Protein AF-C8RZW0-F1 (afdb_monomer_lite)

Foldseek 3Di:
DDPPDPDPDPQQFQKWWDDPRDIDDRDHLVVLLVCLLVVVADQQIWMDGPPDPDTDRCCVDPNVVSNVVRDDDPDDD

Radius of gyration: 15.56 Å; chains: 1; bounding box: 38×44×35 Å

Organism: NCBI:txid371731

Structure (mmCIF, N/CA/C/O backbone):
data_AF-C8RZW0-F1
#
_entry.id   AF-C8RZW0-F1
#
loop_
_atom_site.group_PDB
_atom_site.id
_atom_site.type_symbol
_atom_site.label_atom_id
_atom_site.label_alt_id
_atom_site.label_comp_id
_atom_site.label_asym_id
_atom_site.label_entity_id
_atom_site.label_seq_id
_atom_site.pdbx_PDB_ins_code
_atom_site.Cartn_x
_atom_site.Cartn_y
_atom_site.Cartn_z
_atom_site.occupancy
_atom_site.B_iso_or_equiv
_atom_site.auth_seq_id
_atom_site.auth_comp_id
_atom_site.auth_asym_id
_atom_site.auth_atom_id
_atom_site.pdbx_PDB_model_num
ATOM 1 N N . HIS A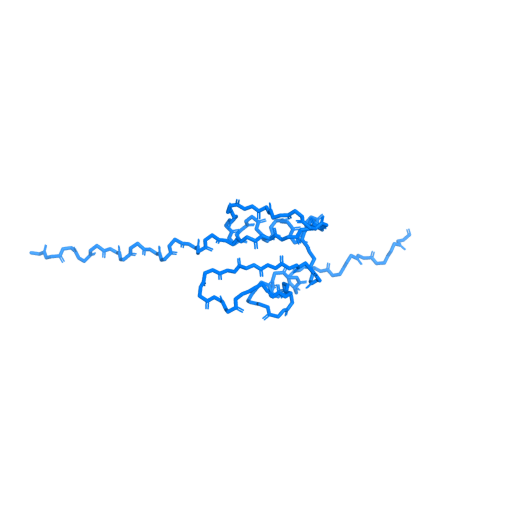 1 1 ? -25.251 36.038 9.291 1.00 47.03 1 HIS A N 1
ATOM 2 C CA . HIS A 1 1 ? -24.664 35.231 8.196 1.00 47.03 1 HIS A CA 1
ATOM 3 C C . HIS A 1 1 ? -23.775 34.116 8.756 1.00 47.03 1 HIS A C 1
ATOM 5 O O . HIS A 1 1 ? -22.629 34.371 9.108 1.00 47.03 1 HIS A O 1
ATOM 11 N N . ARG A 1 2 ? -24.289 32.883 8.899 1.00 53.09 2 ARG A N 1
ATOM 12 C CA . ARG A 1 2 ? -23.474 31.725 9.313 1.00 53.09 2 ARG A CA 1
ATOM 13 C C . ARG A 1 2 ? -22.665 31.252 8.104 1.00 53.09 2 ARG A C 1
ATOM 15 O O . ARG A 1 2 ? -23.219 30.598 7.225 1.00 53.09 2 ARG A O 1
ATOM 22 N N . ARG A 1 3 ? -21.374 31.599 8.040 1.00 56.09 3 ARG A N 1
ATOM 23 C CA . ARG A 1 3 ? -20.442 30.954 7.106 1.00 56.09 3 ARG A CA 1
ATOM 24 C C . ARG A 1 3 ? -20.430 29.474 7.474 1.00 56.09 3 ARG A C 1
ATOM 26 O O . ARG A 1 3 ? -19.894 29.113 8.519 1.00 56.09 3 ARG A O 1
ATOM 33 N N . ARG A 1 4 ? -21.088 28.632 6.672 1.00 55.16 4 ARG A N 1
ATOM 34 C CA . ARG A 1 4 ? -20.911 27.182 6.752 1.00 55.16 4 ARG A CA 1
ATOM 35 C C . ARG A 1 4 ? -19.415 26.964 6.559 1.00 55.16 4 ARG A C 1
ATOM 37 O O . ARG A 1 4 ? -18.914 27.189 5.460 1.00 55.16 4 ARG A O 1
ATOM 44 N N . ARG A 1 5 ? -18.683 26.661 7.639 1.00 58.44 5 ARG A N 1
ATOM 45 C CA . ARG A 1 5 ? -17.305 26.185 7.508 1.00 58.44 5 ARG A CA 1
ATOM 46 C C . ARG A 1 5 ? -17.384 25.031 6.507 1.00 58.44 5 ARG A C 1
ATOM 48 O O . ARG A 1 5 ? -18.247 24.170 6.707 1.00 58.44 5 ARG A O 1
ATOM 55 N N . PRO A 1 6 ? -16.585 25.023 5.428 1.00 54.31 6 PRO A N 1
ATOM 56 C CA . PRO A 1 6 ? -16.468 23.809 4.644 1.00 54.31 6 PRO A CA 1
ATOM 57 C C . PRO A 1 6 ? -16.094 22.723 5.648 1.00 54.31 6 PRO A C 1
ATOM 59 O O . PRO A 1 6 ? -15.183 22.933 6.456 1.00 54.31 6 PRO A O 1
ATOM 62 N N . LEU A 1 7 ? -16.875 21.638 5.693 1.0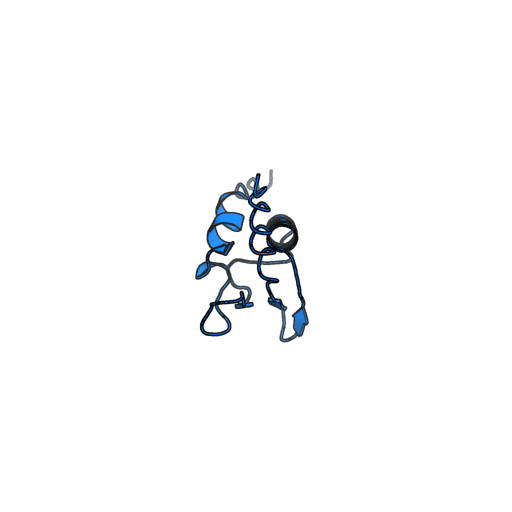0 45.88 7 LEU A N 1
ATOM 63 C CA . LEU A 1 7 ? -16.504 20.480 6.495 1.00 45.88 7 LEU A CA 1
ATOM 64 C C . LEU A 1 7 ? -15.040 20.200 6.143 1.00 45.88 7 LEU A C 1
ATOM 66 O O . LEU A 1 7 ? -14.737 20.158 4.942 1.00 45.88 7 LEU A O 1
ATOM 70 N N . PRO A 1 8 ? -14.120 20.125 7.125 1.00 54.69 8 PRO A N 1
ATOM 71 C CA . PRO A 1 8 ? -12.779 19.661 6.829 1.00 54.69 8 PRO A CA 1
ATOM 72 C C . PRO A 1 8 ? -12.987 18.362 6.063 1.00 54.69 8 PRO A C 1
ATOM 74 O O . PRO A 1 8 ? -13.684 17.469 6.552 1.00 54.69 8 PRO A O 1
ATOM 77 N N . ARG A 1 9 ? -12.510 18.327 4.809 1.00 52.91 9 ARG A N 1
ATOM 78 C CA . ARG A 1 9 ? -12.487 17.101 4.005 1.00 52.91 9 ARG A CA 1
ATOM 79 C C . ARG A 1 9 ? -12.035 16.011 4.972 1.00 52.91 9 ARG A C 1
ATOM 81 O O . ARG A 1 9 ? -11.078 16.313 5.694 1.00 52.91 9 ARG A O 1
ATOM 88 N N . PRO A 1 10 ? -12.712 14.849 5.072 1.00 53.31 10 PRO A N 1
ATOM 89 C CA . PRO A 1 10 ? -12.212 13.763 5.902 1.00 53.31 10 PRO A CA 1
ATOM 90 C C . PRO A 1 10 ? -10.723 13.678 5.604 1.00 53.31 10 PRO A C 1
ATOM 92 O O . PRO A 1 10 ? -10.358 13.508 4.439 1.00 53.31 10 PRO A O 1
ATOM 95 N N . LEU A 1 11 ? -9.884 14.006 6.594 1.00 54.81 11 LEU A N 1
ATOM 96 C CA . LEU A 1 11 ? -8.440 13.912 6.438 1.00 54.81 11 LEU A CA 1
ATOM 97 C C . LEU A 1 11 ? -8.259 12.480 5.973 1.00 54.81 11 LEU A C 1
ATOM 99 O O . LEU A 1 11 ? -8.703 11.589 6.701 1.00 54.81 11 LEU A O 1
ATOM 103 N N . ALA A 1 12 ? -7.808 12.293 4.725 1.00 54.47 12 ALA A N 1
ATOM 104 C CA . ALA A 1 12 ? -7.717 10.982 4.098 1.00 54.47 12 ALA A CA 1
ATOM 105 C C . ALA A 1 12 ? -7.186 10.031 5.161 1.00 54.47 12 ALA A C 1
ATOM 107 O O . ALA A 1 12 ? -6.135 10.304 5.747 1.00 54.47 12 ALA A O 1
ATOM 108 N N . SER A 1 13 ? -8.014 9.061 5.553 1.00 59.16 13 SER A N 1
ATOM 109 C CA . SER A 1 13 ? -7.741 8.341 6.787 1.00 59.16 13 SER A CA 1
ATOM 110 C C . SER A 1 13 ? -6.387 7.668 6.632 1.00 59.16 13 SER A C 1
ATOM 112 O O . SER A 1 13 ? -6.193 6.971 5.635 1.00 59.16 13 SER A O 1
ATOM 114 N N . PRO A 1 14 ? -5.438 7.915 7.545 1.00 65.88 14 PRO A N 1
ATOM 115 C CA . PRO A 1 14 ? -4.083 7.453 7.344 1.00 65.88 14 PRO A CA 1
ATOM 116 C C . PRO A 1 14 ? -4.064 5.930 7.193 1.00 65.88 14 PRO A C 1
ATOM 118 O O . PRO A 1 14 ? -4.532 5.207 8.073 1.00 65.88 14 PRO A O 1
ATOM 121 N N . GLY A 1 15 ? -3.547 5.449 6.066 1.00 71.56 15 GLY A N 1
ATOM 122 C CA . GLY A 1 15 ? -3.395 4.028 5.795 1.00 71.56 15 GLY A CA 1
ATOM 123 C C . GLY A 1 15 ? -2.110 3.490 6.418 1.00 71.56 15 GLY A C 1
ATOM 124 O O . GLY A 1 15 ? -1.079 4.165 6.466 1.00 71.56 15 GLY A O 1
ATOM 125 N N . MET A 1 16 ? -2.156 2.256 6.898 1.00 78.69 16 MET A N 1
ATOM 126 C CA . MET A 1 16 ? -0.986 1.502 7.339 1.00 78.69 16 MET A CA 1
ATOM 127 C C . MET A 1 16 ? -0.738 0.371 6.347 1.00 78.69 16 MET A C 1
ATOM 129 O O . MET A 1 16 ? -1.675 -0.224 5.823 1.00 78.69 16 MET A O 1
ATOM 133 N N . TRP A 1 17 ? 0.524 0.048 6.089 1.00 81.00 17 TRP A N 1
ATOM 134 C CA . TRP A 1 17 ? 0.889 -1.072 5.226 1.00 81.00 17 TRP A CA 1
ATOM 135 C C . TRP A 1 17 ? 1.926 -1.962 5.904 1.00 81.00 17 TRP A C 1
ATOM 137 O O . TRP A 1 17 ? 2.722 -1.504 6.721 1.00 81.00 17 TRP A O 1
ATOM 147 N N . ARG A 1 18 ? 1.903 -3.255 5.592 1.00 79.44 18 ARG A N 1
ATOM 148 C CA . ARG A 1 18 ? 2.824 -4.264 6.110 1.00 79.44 18 ARG A CA 1
ATOM 149 C C . ARG A 1 18 ? 3.607 -4.889 4.964 1.00 79.44 18 ARG A C 1
ATOM 151 O O . ARG A 1 18 ? 3.022 -5.462 4.046 1.00 79.44 18 ARG A O 1
ATOM 158 N N . LYS A 1 19 ? 4.937 -4.849 5.071 1.00 76.50 19 LYS A N 1
ATOM 159 C CA . LYS A 1 19 ? 5.867 -5.571 4.188 1.00 76.50 19 LYS A CA 1
ATOM 160 C C . LYS A 1 19 ? 6.837 -6.369 5.041 1.00 76.50 19 LYS A C 1
ATOM 162 O O . LYS A 1 19 ? 7.433 -5.820 5.963 1.00 76.50 19 LYS A O 1
ATOM 167 N N . ASN A 1 20 ? 6.977 -7.661 4.747 1.00 70.75 20 ASN A N 1
ATOM 168 C CA . ASN A 1 20 ? 7.887 -8.569 5.458 1.00 70.75 20 ASN A CA 1
ATOM 169 C C . ASN A 1 20 ? 7.694 -8.558 6.989 1.00 70.75 20 ASN A C 1
ATOM 171 O O . ASN A 1 20 ? 8.657 -8.559 7.746 1.00 70.75 20 ASN A O 1
ATOM 175 N N . GLY A 1 21 ? 6.444 -8.477 7.456 1.00 73.69 21 GLY A N 1
ATOM 176 C CA . GLY A 1 21 ? 6.118 -8.465 8.887 1.00 73.69 21 GLY A CA 1
ATOM 177 C C . GLY A 1 21 ? 6.273 -7.110 9.593 1.00 73.69 21 GLY A C 1
ATOM 178 O O . GLY A 1 21 ? 5.792 -6.973 10.717 1.00 73.69 21 GLY A O 1
ATOM 179 N N . ALA A 1 22 ? 6.848 -6.094 8.943 1.00 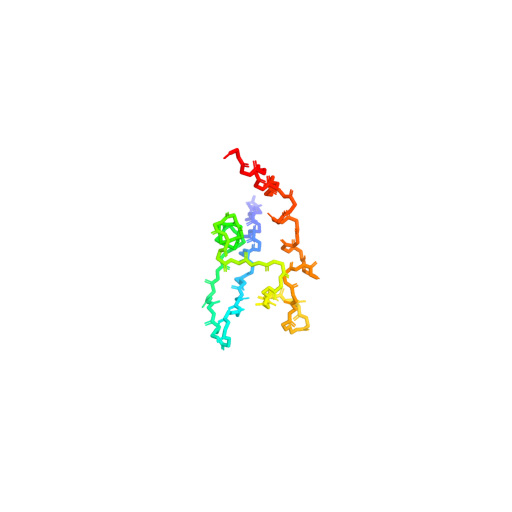79.25 22 ALA A N 1
ATOM 180 C CA . ALA A 1 22 ? 6.970 -4.749 9.498 1.00 79.25 22 ALA A CA 1
ATOM 181 C C . ALA A 1 22 ? 5.790 -3.864 9.078 1.00 79.25 22 ALA A C 1
ATOM 183 O O . ALA A 1 22 ? 5.543 -3.678 7.885 1.00 79.25 22 ALA A O 1
ATOM 184 N N . THR A 1 23 ? 5.084 -3.296 10.058 1.00 80.62 23 THR A N 1
ATOM 185 C CA . THR A 1 23 ? 4.091 -2.243 9.818 1.00 80.62 23 THR A CA 1
ATOM 186 C C . THR A 1 23 ? 4.796 -0.920 9.565 1.00 80.62 23 THR A C 1
ATOM 188 O O . THR A 1 23 ? 5.683 -0.518 10.314 1.00 80.62 23 THR A O 1
ATOM 191 N N . LYS A 1 24 ? 4.370 -0.221 8.526 1.00 78.25 24 LYS A N 1
ATOM 192 C CA . LYS A 1 24 ? 4.837 1.097 8.131 1.00 78.25 24 LYS A CA 1
ATOM 193 C C . LYS A 1 24 ? 3.596 1.991 8.028 1.00 78.25 24 LYS A C 1
ATOM 195 O O . LYS A 1 24 ? 2.601 1.608 7.413 1.00 78.25 24 LYS A O 1
ATOM 200 N N . GLY A 1 25 ? 3.650 3.183 8.606 1.00 71.00 25 GLY A N 1
ATOM 201 C CA . GLY A 1 25 ? 2.572 4.172 8.528 1.00 71.00 25 GLY A CA 1
ATOM 202 C C . GLY A 1 25 ? 2.502 5.029 9.785 1.00 71.00 25 GLY A C 1
ATOM 203 O O . GLY A 1 25 ? 3.227 4.744 10.743 1.00 71.00 25 GLY A O 1
ATOM 204 N N . PRO A 1 26 ? 1.655 6.068 9.801 1.00 78.19 26 PRO A N 1
ATOM 205 C CA . PRO A 1 26 ? 0.579 6.374 8.846 1.00 78.19 26 PRO A CA 1
ATOM 206 C C . PRO A 1 26 ? 1.039 6.981 7.504 1.00 78.19 26 PRO A C 1
ATOM 208 O O . PRO A 1 26 ? 1.901 7.852 7.491 1.00 78.19 26 PRO A O 1
ATOM 211 N N . PHE A 1 27 ? 0.438 6.557 6.389 1.00 80.12 27 PHE A N 1
ATOM 212 C CA . PHE A 1 27 ? 0.632 7.132 5.049 1.00 80.12 27 PHE A CA 1
ATOM 213 C C . PHE A 1 27 ? -0.667 7.725 4.505 1.00 80.12 27 PHE A C 1
ATOM 215 O O . PHE A 1 27 ? -1.754 7.222 4.793 1.00 80.12 27 PHE A O 1
ATOM 222 N N . SER A 1 28 ? -0.559 8.765 3.682 1.00 81.50 28 SER A N 1
ATOM 223 C CA . SER A 1 28 ? -1.702 9.306 2.941 1.00 81.50 28 SER A CA 1
ATOM 224 C C . SER A 1 28 ? -2.032 8.418 1.735 1.00 81.50 28 SER A C 1
ATOM 226 O O . SER A 1 28 ? -1.184 7.660 1.265 1.00 81.50 28 SER A O 1
ATOM 228 N N . GLU A 1 29 ? -3.229 8.557 1.159 1.00 77.69 29 GLU A N 1
ATOM 229 C CA . GLU A 1 29 ? -3.593 7.855 -0.086 1.00 77.69 29 GLU A CA 1
ATOM 230 C C . GLU A 1 29 ? -2.603 8.155 -1.228 1.00 77.69 29 GLU A C 1
ATOM 232 O O . GLU A 1 29 ? -2.190 7.249 -1.947 1.00 77.69 29 GLU A O 1
ATOM 237 N N . THR A 1 30 ? -2.131 9.402 -1.333 1.00 80.94 30 THR A N 1
ATOM 238 C CA . THR A 1 30 ? -1.115 9.812 -2.316 1.00 80.94 30 THR A CA 1
ATOM 239 C C . THR A 1 30 ? 0.239 9.136 -2.089 1.00 80.94 30 THR A C 1
ATOM 241 O O . THR A 1 30 ? 0.887 8.730 -3.051 1.00 80.94 30 THR A O 1
ATOM 244 N N . ASP A 1 31 ? 0.669 8.979 -0.833 1.00 84.62 31 ASP A N 1
ATOM 245 C CA . ASP A 1 31 ? 1.915 8.277 -0.505 1.00 84.62 31 ASP A CA 1
ATOM 246 C C . ASP A 1 31 ? 1.806 6.788 -0.849 1.00 84.62 31 ASP A C 1
ATOM 248 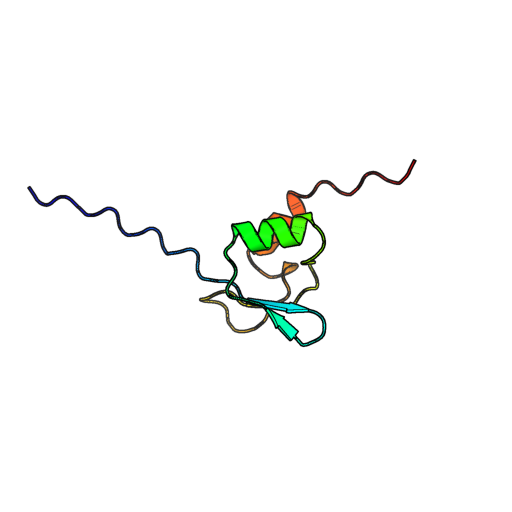O O . ASP A 1 31 ? 2.731 6.203 -1.410 1.00 84.62 31 ASP A O 1
ATOM 252 N N . LEU A 1 32 ? 0.655 6.172 -0.563 1.00 84.00 32 LEU A N 1
ATOM 253 C CA . LEU A 1 32 ? 0.374 4.788 -0.944 1.00 84.00 32 LEU A CA 1
ATOM 254 C C . LEU A 1 32 ? 0.346 4.620 -2.468 1.00 84.00 32 LEU A C 1
ATOM 256 O O . LEU A 1 32 ? 0.874 3.631 -2.970 1.00 84.00 32 LEU A O 1
ATOM 260 N N . ALA A 1 33 ? -0.188 5.597 -3.204 1.00 81.50 33 ALA A N 1
ATOM 261 C CA . ALA A 1 33 ? -0.145 5.622 -4.664 1.00 81.50 33 ALA A CA 1
ATOM 262 C C . ALA A 1 33 ? 1.292 5.732 -5.196 1.00 81.50 33 ALA A C 1
ATOM 264 O O . ALA A 1 33 ? 1.670 4.988 -6.099 1.00 81.50 33 ALA A O 1
ATOM 265 N N . ALA A 1 34 ? 2.127 6.590 -4.602 1.00 83.50 34 ALA A N 1
ATOM 266 C CA . ALA A 1 34 ? 3.544 6.697 -4.951 1.00 83.50 34 ALA A CA 1
ATOM 267 C C . ALA A 1 34 ? 4.320 5.403 -4.627 1.00 83.50 34 ALA A C 1
ATOM 269 O O . ALA A 1 34 ? 5.173 4.962 -5.402 1.00 83.50 34 ALA A O 1
ATOM 270 N N . LEU A 1 35 ? 4.002 4.745 -3.508 1.00 83.81 35 LEU A N 1
ATOM 271 C CA . LEU A 1 35 ? 4.558 3.438 -3.153 1.00 83.81 35 LEU A CA 1
ATOM 272 C C . LEU A 1 35 ? 4.098 2.338 -4.117 1.00 83.81 35 LEU A C 1
ATOM 274 O O . LEU A 1 35 ? 4.900 1.474 -4.461 1.00 83.81 35 LEU A O 1
ATOM 278 N N . ALA A 1 36 ? 2.842 2.364 -4.565 1.00 84.00 36 ALA A N 1
ATOM 279 C CA . ALA A 1 36 ? 2.325 1.434 -5.566 1.00 84.00 36 ALA A CA 1
ATOM 280 C C . ALA A 1 36 ? 3.026 1.625 -6.919 1.00 84.00 36 ALA A C 1
ATOM 282 O O . ALA A 1 36 ? 3.490 0.654 -7.513 1.00 84.00 36 ALA A O 1
ATOM 283 N N . ALA A 1 37 ? 3.186 2.875 -7.360 1.00 81.25 37 ALA A N 1
ATOM 284 C CA . ALA A 1 37 ? 3.860 3.213 -8.611 1.00 81.25 37 ALA A CA 1
ATOM 285 C C . ALA A 1 37 ? 5.362 2.877 -8.594 1.00 81.25 37 ALA A C 1
ATOM 287 O O . ALA A 1 37 ? 5.909 2.446 -9.604 1.00 81.25 37 ALA A O 1
ATOM 288 N N . SER A 1 38 ? 6.032 3.030 -7.447 1.00 80.94 38 SER A N 1
ATOM 289 C CA . SER A 1 38 ? 7.452 2.673 -7.282 1.00 80.94 38 SER A CA 1
ATOM 290 C C . SER A 1 38 ? 7.701 1.179 -7.023 1.00 80.94 38 SER A C 1
ATOM 292 O O . SER A 1 38 ? 8.853 0.765 -6.909 1.00 80.94 38 SER A O 1
ATOM 294 N N . GLY A 1 39 ? 6.651 0.356 -6.890 1.00 80.81 39 GLY A N 1
ATOM 295 C CA . GLY A 1 39 ? 6.758 -1.066 -6.530 1.00 80.81 39 GLY A CA 1
ATOM 296 C C . GLY A 1 39 ? 7.091 -1.327 -5.051 1.00 80.81 39 GLY A C 1
ATOM 297 O O . GLY A 1 39 ? 7.315 -2.470 -4.638 1.00 80.81 39 GLY A O 1
ATOM 298 N N . GLY A 1 40 ? 7.112 -0.282 -4.220 1.00 81.31 40 GLY A N 1
ATOM 299 C CA . GLY A 1 40 ? 7.231 -0.393 -2.768 1.00 81.31 40 GLY A CA 1
ATOM 300 C C . GLY A 1 40 ? 6.048 -1.147 -2.158 1.00 81.31 40 GLY A C 1
ATOM 301 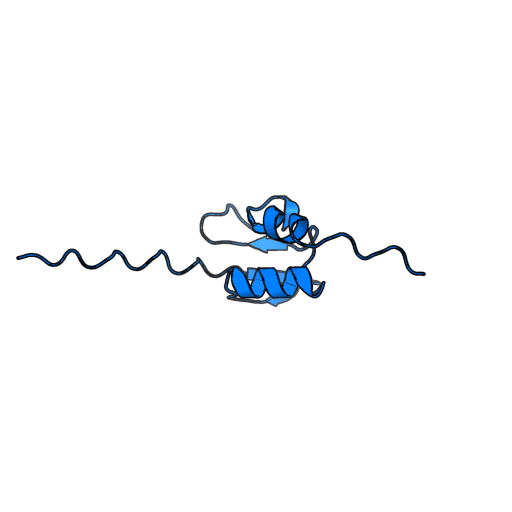O O . GLY A 1 40 ? 6.271 -2.058 -1.353 1.00 81.31 40 GLY A O 1
ATOM 302 N N . LEU A 1 41 ? 4.837 -0.806 -2.608 1.00 84.06 41 LEU A N 1
ATOM 303 C CA . LEU A 1 41 ? 3.557 -1.435 -2.285 1.00 84.06 41 LEU A CA 1
ATOM 304 C C . LEU A 1 41 ? 3.090 -2.281 -3.477 1.00 84.06 41 LEU A C 1
ATOM 306 O O . LEU A 1 41 ? 3.195 -1.863 -4.624 1.00 84.06 41 LEU A O 1
ATOM 310 N N . THR A 1 42 ? 2.554 -3.468 -3.214 1.00 85.31 42 THR A N 1
ATOM 311 C CA . THR A 1 42 ? 2.045 -4.382 -4.248 1.00 85.31 42 THR A CA 1
ATOM 312 C C . THR A 1 42 ? 0.609 -4.790 -3.951 1.00 85.31 42 THR A C 1
ATOM 314 O O . THR A 1 42 ? 0.168 -4.719 -2.806 1.00 85.31 42 THR A O 1
ATOM 317 N N . ARG A 1 43 ? -0.103 -5.312 -4.957 1.00 87.62 43 ARG A N 1
ATOM 318 C CA . ARG A 1 43 ? -1.445 -5.909 -4.804 1.00 87.62 43 ARG A CA 1
ATOM 319 C C . ARG A 1 43 ? -1.522 -6.960 -3.679 1.00 87.62 43 ARG A C 1
ATOM 321 O O . ARG A 1 43 ? -2.542 -7.066 -3.007 1.00 87.62 43 ARG A O 1
ATOM 328 N N . ALA A 1 44 ? -0.428 -7.690 -3.446 1.00 87.25 44 ALA A N 1
ATOM 329 C CA . ALA A 1 44 ? -0.301 -8.708 -2.399 1.00 87.25 44 ALA A CA 1
ATOM 330 C C . ALA A 1 44 ? 0.156 -8.155 -1.030 1.00 87.25 44 ALA A C 1
ATOM 332 O O . ALA A 1 44 ? 0.327 -8.913 -0.076 1.00 87.25 44 ALA A O 1
ATOM 333 N N . SER A 1 45 ? 0.398 -6.849 -0.914 1.00 87.44 45 SER A N 1
ATOM 334 C CA . SER A 1 45 ? 0.787 -6.234 0.356 1.00 87.44 45 SER A CA 1
ATOM 335 C C . SER A 1 45 ? -0.421 -6.118 1.277 1.00 87.44 45 SER A C 1
ATOM 337 O O . SER A 1 45 ? -1.500 -5.730 0.834 1.00 87.44 45 SER A O 1
ATOM 339 N N . HIS A 1 46 ? -0.237 -6.418 2.562 1.00 89.88 46 HIS A N 1
ATOM 340 C CA . HIS A 1 46 ? -1.292 -6.211 3.548 1.00 89.88 46 HIS A CA 1
ATOM 341 C C . HIS A 1 46 ? -1.368 -4.732 3.906 1.00 89.88 46 HIS A C 1
ATOM 343 O O . HIS A 1 46 ? -0.377 -4.125 4.308 1.00 89.88 46 HIS A O 1
ATOM 349 N N . VAL A 1 47 ? -2.552 -4.162 3.784 1.00 87.81 47 VAL A N 1
ATOM 350 C CA . VAL A 1 47 ? -2.865 -2.778 4.105 1.00 87.81 47 VAL A CA 1
ATOM 351 C C . VAL A 1 47 ? -4.026 -2.746 5.083 1.00 87.81 47 VAL A C 1
ATOM 353 O O . VAL A 1 47 ? -4.844 -3.663 5.143 1.00 87.81 47 VAL A O 1
ATOM 356 N N . TRP A 1 48 ? -4.076 -1.691 5.872 1.00 86.50 48 TRP A N 1
ATOM 357 C CA . TRP A 1 48 ? -5.191 -1.393 6.744 1.00 86.50 48 TRP A CA 1
ATOM 358 C C . TRP A 1 48 ? -5.533 0.079 6.582 1.00 86.50 48 TRP A C 1
ATOM 360 O O . TRP A 1 48 ? -4.655 0.940 6.672 1.00 86.50 48 TRP A O 1
ATOM 370 N N . THR A 1 49 ? -6.803 0.367 6.338 1.00 81.81 49 THR A N 1
ATOM 371 C CA . THR A 1 49 ? -7.334 1.729 6.279 1.00 81.81 49 THR A CA 1
ATOM 372 C C . THR A 1 49 ? -8.396 1.909 7.355 1.00 81.81 49 THR A C 1
ATOM 374 O O . THR A 1 49 ? -9.062 0.951 7.751 1.00 81.81 49 THR A O 1
ATOM 377 N N . ALA A 1 50 ? -8.596 3.138 7.835 1.00 74.31 50 ALA A N 1
ATOM 378 C CA . ALA A 1 50 ? -9.652 3.376 8.815 1.00 74.31 50 ALA A CA 1
ATOM 379 C C . ALA A 1 50 ? -11.032 3.021 8.231 1.00 74.31 50 ALA A C 1
ATOM 381 O O . ALA A 1 50 ? -11.317 3.308 7.069 1.00 74.31 50 ALA A O 1
ATOM 382 N N . GLY A 1 51 ? -11.878 2.388 9.045 1.00 75.56 51 GLY A N 1
ATOM 383 C CA . GLY A 1 51 ? -13.180 1.868 8.615 1.00 75.56 51 GLY A CA 1
ATOM 384 C C . GLY A 1 51 ? -13.136 0.462 8.007 1.00 75.56 51 GLY A C 1
ATOM 385 O O . GLY A 1 51 ? -14.180 -0.057 7.629 1.00 75.56 51 GLY A O 1
ATOM 386 N N . GLN A 1 52 ? -11.957 -0.164 7.932 1.00 81.50 52 GLN A N 1
ATOM 387 C CA . GLN A 1 52 ? -11.789 -1.529 7.444 1.00 81.50 52 GLN A CA 1
ATOM 388 C C . GLN A 1 52 ? -11.723 -2.549 8.591 1.00 81.50 52 GLN A C 1
ATOM 390 O O . GLN A 1 52 ? -11.099 -2.295 9.627 1.00 81.50 52 GLN A O 1
ATOM 395 N N . ASP A 1 53 ? -12.328 -3.721 8.379 1.00 83.31 53 ASP A N 1
ATOM 396 C CA . ASP A 1 53 ? -12.330 -4.848 9.321 1.00 83.31 53 ASP A CA 1
ATOM 397 C C . ASP A 1 53 ? -10.993 -5.611 9.262 1.00 83.31 53 ASP A C 1
ATOM 399 O O . ASP A 1 53 ? -10.866 -6.691 8.690 1.00 83.31 53 ASP A O 1
ATOM 403 N N . GLY A 1 54 ? -9.940 -4.972 9.773 1.00 86.06 54 GLY A N 1
ATOM 404 C CA . GLY A 1 54 ? -8.600 -5.550 9.844 1.00 86.06 54 GLY A CA 1
ATOM 405 C C . GLY A 1 54 ? -7.779 -5.470 8.552 1.00 86.06 54 GLY A C 1
ATOM 406 O O . GLY A 1 54 ? -8.114 -4.773 7.593 1.00 86.06 54 GLY A O 1
ATOM 407 N N . TRP A 1 55 ? -6.614 -6.121 8.591 1.00 86.81 55 TRP A N 1
ATOM 408 C CA . TRP A 1 55 ? -5.633 -6.103 7.508 1.00 86.81 55 TRP A CA 1
ATOM 409 C C . TRP A 1 55 ? -6.141 -6.886 6.306 1.00 86.81 55 TRP A C 1
ATOM 411 O O . TRP A 1 55 ? -6.470 -8.064 6.422 1.00 86.81 55 TRP A O 1
ATOM 421 N N . LYS A 1 56 ? -6.125 -6.251 5.140 1.00 89.69 56 LYS A N 1
ATOM 422 C CA . LYS A 1 56 ? -6.542 -6.851 3.874 1.00 89.69 56 LYS A CA 1
ATOM 423 C C . LYS A 1 56 ? -5.468 -6.669 2.815 1.00 89.69 56 LYS A C 1
ATOM 425 O O . LYS A 1 56 ? -4.601 -5.810 2.942 1.00 89.69 56 LYS A O 1
ATOM 430 N N . LEU A 1 57 ? -5.493 -7.487 1.769 1.00 89.62 57 LEU A N 1
ATOM 431 C CA . LEU A 1 57 ? -4.592 -7.300 0.632 1.00 89.62 57 LEU A CA 1
ATOM 432 C C . LEU A 1 57 ? -4.926 -5.988 -0.075 1.00 89.62 57 LEU A C 1
ATOM 434 O O . LEU A 1 57 ? -6.099 -5.677 -0.239 1.00 89.62 57 LEU A O 1
ATOM 438 N N . ALA A 1 58 ? -3.924 -5.251 -0.549 1.00 87.88 58 ALA A N 1
ATOM 439 C CA . ALA A 1 58 ? -4.133 -3.989 -1.261 1.00 87.88 58 ALA A CA 1
ATOM 440 C C . ALA A 1 58 ? -5.012 -4.141 -2.518 1.00 87.88 58 ALA A C 1
ATOM 442 O O . ALA A 1 58 ? -5.622 -3.172 -2.953 1.00 87.88 58 ALA A O 1
ATOM 443 N N . ALA A 1 59 ? -5.103 -5.351 -3.078 1.00 87.62 59 ALA A N 1
ATOM 444 C CA . ALA A 1 59 ? -6.037 -5.690 -4.150 1.00 87.62 59 ALA A CA 1
ATOM 445 C C . ALA A 1 59 ? -7.502 -5.895 -3.706 1.00 87.62 59 ALA A C 1
ATOM 447 O O . ALA A 1 59 ? -8.386 -5.791 -4.546 1.00 87.62 59 ALA A O 1
ATOM 448 N N . ASP A 1 60 ? -7.764 -6.190 -2.428 1.00 89.25 60 ASP A N 1
ATOM 449 C CA . ASP A 1 60 ? -9.118 -6.345 -1.852 1.00 89.25 60 ASP A CA 1
ATOM 450 C C . ASP A 1 60 ? -9.655 -5.023 -1.272 1.00 89.25 60 ASP A C 1
ATOM 452 O O . ASP A 1 60 ? -10.761 -4.953 -0.740 1.00 89.25 60 ASP A O 1
ATOM 456 N N . THR A 1 61 ? -8.851 -3.960 -1.316 1.00 85.62 61 THR A N 1
ATOM 457 C CA . THR A 1 61 ? -9.224 -2.649 -0.786 1.00 85.62 61 THR A CA 1
ATOM 458 C C . THR A 1 61 ? -9.456 -1.650 -1.905 1.00 85.62 61 THR A C 1
ATOM 460 O O . THR A 1 61 ? -9.136 -1.880 -3.069 1.00 85.62 61 THR A O 1
ATOM 463 N N . ASP A 1 62 ? -9.954 -0.477 -1.533 1.00 82.19 62 ASP A N 1
ATOM 464 C CA . ASP A 1 62 ? -10.112 0.652 -2.443 1.00 82.19 62 ASP A CA 1
ATOM 465 C C . ASP A 1 62 ? -8.770 1.156 -3.029 1.00 82.19 62 ASP A C 1
ATOM 467 O O . ASP A 1 62 ? -8.757 1.887 -4.014 1.00 82.19 62 ASP A O 1
ATOM 471 N N . LEU A 1 63 ? -7.620 0.702 -2.504 1.00 83.25 63 LEU A N 1
ATOM 472 C CA . LEU A 1 63 ? -6.300 0.947 -3.097 1.00 83.25 63 LEU A CA 1
ATOM 473 C C . LEU A 1 63 ? -6.059 0.132 -4.377 1.00 83.25 63 LEU A C 1
ATOM 475 O O . LEU A 1 63 ? -5.127 0.448 -5.114 1.00 83.25 63 LEU A O 1
ATOM 479 N N . ALA A 1 64 ? -6.885 -0.876 -4.684 1.00 85.81 64 ALA A N 1
ATOM 480 C CA . ALA A 1 64 ? -6.763 -1.693 -5.891 1.00 85.81 64 ALA A CA 1
ATOM 481 C C . ALA A 1 64 ? -6.716 -0.836 -7.170 1.00 85.81 64 ALA A C 1
ATOM 483 O O . ALA A 1 64 ? -5.918 -1.104 -8.072 1.00 85.81 64 ALA A O 1
ATOM 484 N N . ARG A 1 65 ? -7.494 0.259 -7.198 1.00 84.19 65 ARG A N 1
ATOM 485 C CA . ARG A 1 65 ? -7.538 1.232 -8.305 1.00 84.19 65 ARG A CA 1
ATOM 486 C C . ARG A 1 65 ? -6.198 1.915 -8.574 1.00 84.19 65 ARG A C 1
ATOM 488 O O . ARG A 1 65 ? -5.914 2.275 -9.712 1.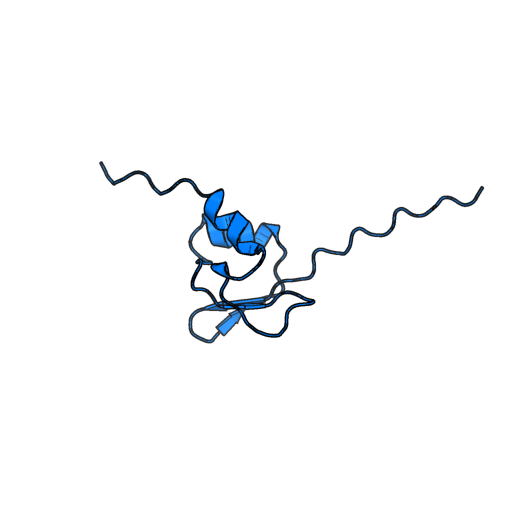00 84.19 65 ARG A O 1
ATOM 495 N N . LEU A 1 66 ? -5.348 2.051 -7.553 1.00 81.75 66 LEU A N 1
ATOM 496 C CA . LEU A 1 66 ? -4.021 2.656 -7.692 1.00 81.75 66 LEU A CA 1
ATOM 497 C C . LEU A 1 66 ? -3.094 1.796 -8.555 1.00 81.75 66 LEU A C 1
ATOM 499 O O . LEU A 1 66 ? -2.211 2.338 -9.206 1.00 81.75 66 LEU A O 1
ATOM 503 N N . PHE A 1 67 ? -3.302 0.476 -8.588 1.00 79.31 67 PHE A N 1
ATOM 504 C CA . PHE A 1 67 ? -2.499 -0.452 -9.389 1.00 79.31 67 PHE A CA 1
ATOM 505 C C . PHE A 1 67 ? -3.016 -0.627 -10.821 1.00 79.31 67 PHE A C 1
ATOM 507 O O . PHE A 1 67 ? -2.281 -1.134 -11.663 1.00 79.31 67 PHE A O 1
ATOM 514 N N . ASP A 1 68 ? -4.268 -0.259 -11.096 1.00 75.25 68 ASP A N 1
ATOM 515 C CA . ASP A 1 68 ? -4.840 -0.258 -12.451 1.00 75.25 68 ASP A CA 1
ATOM 516 C C . ASP A 1 68 ? -4.383 0.963 -13.258 1.00 75.25 68 ASP A C 1
ATOM 518 O O . ASP A 1 68 ? -4.184 0.890 -14.466 1.00 75.25 68 ASP A O 1
ATOM 522 N N . ALA A 1 69 ? -4.136 2.078 -12.567 1.00 66.12 69 ALA A N 1
ATOM 523 C CA . ALA A 1 69 ? -3.557 3.283 -13.152 1.00 66.12 69 ALA A CA 1
ATOM 524 C C . ALA A 1 69 ? -2.046 3.166 -13.440 1.00 66.12 69 ALA A C 1
ATOM 526 O O . ALA A 1 69 ? -1.479 4.061 -14.067 1.00 66.12 69 ALA A O 1
ATOM 527 N N . VAL A 1 70 ? -1.384 2.093 -12.990 1.00 61.81 70 VAL A N 1
ATOM 528 C CA . VAL A 1 70 ? 0.008 1.805 -13.353 1.00 61.81 70 VAL A CA 1
ATOM 529 C C . VAL A 1 70 ? -0.028 1.025 -14.668 1.00 61.81 70 VAL A C 1
ATOM 531 O O . VAL A 1 70 ? -0.414 -0.148 -14.645 1.00 61.81 70 VAL A O 1
ATOM 534 N N . PRO A 1 71 ? 0.339 1.632 -15.817 1.00 56.19 71 PRO A N 1
ATOM 535 C CA . PRO A 1 71 ? 0.441 0.877 -17.056 1.00 56.19 71 PRO A CA 1
ATOM 536 C C . PRO A 1 71 ? 1.393 -0.302 -16.820 1.00 56.19 71 PRO A C 1
ATOM 538 O O . PRO A 1 71 ? 2.417 -0.122 -16.148 1.00 56.19 71 PRO A O 1
ATOM 541 N N . PRO A 1 72 ? 1.064 -1.513 -17.312 1.00 53.91 72 PRO A N 1
ATOM 542 C CA . PRO A 1 72 ? 1.964 -2.645 -17.174 1.00 53.91 72 PRO A CA 1
ATOM 543 C C . PRO A 1 72 ? 3.341 -2.231 -17.710 1.00 53.91 72 PRO A C 1
ATOM 545 O O . PRO A 1 72 ? 3.402 -1.570 -18.754 1.00 53.91 72 PRO A O 1
ATOM 548 N N . PRO A 1 73 ? 4.437 -2.548 -16.995 1.00 54.28 73 PRO A N 1
ATOM 549 C CA . PRO A 1 73 ? 5.767 -2.214 -17.471 1.00 54.28 73 PRO A CA 1
ATOM 550 C C . PRO A 1 73 ? 5.930 -2.795 -18.882 1.00 54.28 73 PRO A C 1
ATOM 552 O O . PRO A 1 73 ? 5.536 -3.948 -19.100 1.00 54.28 73 PRO A O 1
ATOM 555 N N . PRO A 1 74 ? 6.441 -2.012 -19.850 1.00 46.97 74 PRO A N 1
ATOM 556 C CA . PRO A 1 74 ? 6.619 -2.502 -21.206 1.00 46.97 74 PRO A CA 1
ATOM 557 C C . PRO A 1 74 ? 7.479 -3.774 -21.161 1.00 46.97 74 PRO A C 1
ATOM 559 O O . PRO A 1 74 ? 8.464 -3.800 -20.412 1.00 46.97 74 PRO A O 1
ATOM 562 N N . PRO A 1 75 ? 7.109 -4.839 -21.902 1.00 61.06 75 PRO A N 1
ATOM 563 C CA . PRO A 1 75 ? 7.956 -6.017 -22.009 1.00 61.06 75 PRO A CA 1
ATOM 564 C C . PRO A 1 75 ? 9.336 -5.554 -22.474 1.00 61.06 75 PRO A C 1
ATOM 566 O O . PRO A 1 75 ? 9.432 -4.784 -23.430 1.00 61.06 75 PRO A O 1
ATOM 569 N N . GLY A 1 76 ? 10.370 -5.948 -21.725 1.00 66.06 76 GLY A N 1
ATOM 570 C CA . GLY A 1 76 ? 11.742 -5.514 -21.969 1.00 66.06 76 GLY A CA 1
ATOM 571 C C . GLY A 1 76 ? 12.114 -5.737 -23.430 1.00 66.06 76 GLY A C 1
ATOM 572 O O . GLY A 1 76 ? 11.980 -6.856 -23.928 1.00 66.06 76 GLY A O 1
ATOM 573 N N . VAL A 1 77 ? 12.508 -4.654 -24.100 1.00 55.28 77 VAL A N 1
ATOM 574 C CA . VAL A 1 77 ? 13.203 -4.713 -25.391 1.00 55.28 77 VAL A CA 1
ATOM 575 C C . VAL A 1 77 ? 14.614 -5.247 -25.205 1.00 55.28 77 VAL A C 1
ATOM 577 O O . VAL A 1 77 ? 15.212 -4.961 -24.140 1.00 55.28 77 VAL A O 1
#

Secondary structure (DSSP, 8-state):
----PPPP----PPEEEEETTEEEEEE-HHHHHHHHHTTSS-TTSEEE-TTSSS-EETTSSTTHHHHHSSPPPPPP-

pLDDT: mean 74.27, std 12.96, range [45.88, 89.88]

Sequence (77 aa):
HRRRRPLPRPLASPGMWRKNGATKGPFSETDLAALAASGGLTRASHVWTAGQDGWKLAADTDLARLFDAVPPPPPGV

InterPro domains:
  IPR025640 GYF domain 2 [PF14237] (19-60)